Protein AF-A0A0G2AYW9-F1 (afdb_monomer)

Nearest PDB structures (foldseek):
  1ug9-assembly1_A  TM=3.123E-01  e=9.680E-01  Arthrobacter globiformis
  7uwv-assembly1_A  TM=3.797E-01  e=1.519E+00  Ruminococcus bromii L2-63
  3qkg-assembly1_A  TM=2.837E-01  e=2.523E+00  Homo sapiens
  7uww-assembly2_B  TM=3.744E-01  e=6.214E+00  Ruminococcus bromii L2-63
  7uww-assembly1_A  TM=3.647E-01  e=7.785E+00  Ruminococcus bromii L2-63

Radius of gyration: 16.64 Å; Cα contacts (8 Å, |Δi|>4): 302; chains: 1; bounding box: 40×38×46 Å

Secondary structure (DSSP, 8-state):
-EEEEETTTEEEEETTTTHHHHHHHHHHHHHHHTPPEEE----SS--GGGGGG-SS-----BTTTB--EE---SSSPPEEEEEE-SS-EEEEEE----S-EEEEEEEE-TTTPPTT--SSSSPPPTTEEEEEEEEE-TTS-EEEEEEEEE-S---HHHHHHTTT--

Solvent-accessible surface area (backbone atoms only — not comparable to full-atom values): 9914 Å² total; per-residue (Å²): 120,31,60,36,77,44,97,62,77,42,80,42,76,35,89,72,29,59,53,40,54,58,45,17,41,48,46,45,41,38,58,65,70,55,44,55,74,75,39,75,41,45,48,36,57,71,64,73,84,49,47,89,79,48,70,56,67,54,25,36,60,41,94,97,82,41,53,76,41,66,48,86,86,62,98,62,73,71,50,77,47,76,52,68,80,90,86,51,77,46,54,48,82,46,63,76,86,72,62,63,48,59,46,80,46,70,77,26,35,56,68,47,52,59,93,87,60,59,63,90,91,32,70,59,45,84,34,33,28,34,33,43,38,37,31,38,40,66,89,70,53,73,47,78,43,80,43,73,20,59,30,81,53,58,60,65,72,61,54,60,72,52,44,75,70,128

pLDDT: mean 92.16, std 8.18, range [41.94, 98.56]

Sequence (166 aa):
MAQVIFEGDQLKPAPGGGICQASTTVYRAIVNAGFPVVERRAHSLYVSYYKKYGVGIDATIFPGTQDLTFLNDTEQPLLIQAYDDGYEAVVNFYGTPDGRTVELQGPYFSTNAPEGMLINDRQVMKNEIVWIQRVNYADGSVKENLILSRYKELPAYVRNEYAYLE

Structure (mmCIF, N/CA/C/O backbone):
data_AF-A0A0G2AYW9-F1
#
_entry.id   AF-A0A0G2AYW9-F1
#
loop_
_atom_site.group_PDB
_atom_site.id
_atom_site.type_symbol
_atom_site.label_atom_id
_atom_site.label_alt_id
_atom_site.label_comp_id
_atom_site.label_asym_id
_atom_site.label_entity_id
_atom_site.label_seq_id
_atom_site.pdbx_PDB_ins_code
_atom_site.Cartn_x
_atom_site.Cartn_y
_atom_site.Cartn_z
_atom_site.occupancy
_atom_site.B_iso_or_equiv
_atom_site.auth_seq_id
_atom_site.auth_comp_id
_atom_site.auth_asym_id
_atom_site.auth_atom_id
_atom_site.pdbx_PDB_model_num
ATOM 1 N N . MET A 1 1 ? -0.481 -7.825 -26.364 1.00 60.97 1 MET A N 1
ATOM 2 C CA . MET A 1 1 ? 0.362 -8.380 -25.280 1.00 60.97 1 MET A CA 1
ATOM 3 C C . MET A 1 1 ? 1.005 -7.221 -24.550 1.00 60.97 1 MET A C 1
ATOM 5 O O . MET A 1 1 ? 1.382 -6.265 -25.214 1.00 60.97 1 MET A O 1
ATOM 9 N N . ALA A 1 2 ? 1.115 -7.294 -23.229 1.00 77.75 2 ALA A N 1
ATOM 10 C CA . ALA A 1 2 ? 1.776 -6.275 -22.416 1.00 77.75 2 ALA A CA 1
ATOM 11 C C . ALA A 1 2 ? 2.916 -6.912 -21.608 1.00 77.75 2 ALA A C 1
ATOM 13 O O . ALA A 1 2 ? 3.051 -8.138 -21.580 1.00 77.75 2 ALA A O 1
ATOM 14 N N . GLN A 1 3 ? 3.772 -6.079 -21.018 1.00 83.12 3 GLN A N 1
ATOM 15 C CA . GLN A 1 3 ? 4.952 -6.544 -20.292 1.00 83.12 3 GLN A CA 1
ATOM 16 C C . GLN A 1 3 ? 4.577 -7.164 -18.938 1.00 83.12 3 GLN A C 1
ATOM 18 O O . GLN A 1 3 ? 3.675 -6.694 -18.246 1.00 83.12 3 GLN A O 1
ATOM 23 N N . VAL A 1 4 ? 5.306 -8.216 -18.571 1.00 82.00 4 VAL A N 1
ATOM 24 C CA . VAL A 1 4 ? 5.279 -8.895 -17.270 1.00 82.00 4 VAL A CA 1
ATOM 25 C C . VAL A 1 4 ? 6.703 -8.942 -16.726 1.00 82.00 4 VAL A C 1
ATOM 27 O O . VAL A 1 4 ? 7.648 -9.090 -17.504 1.00 82.00 4 VAL A O 1
ATOM 30 N N . ILE A 1 5 ? 6.855 -8.842 -15.404 1.00 80.94 5 ILE A N 1
ATOM 31 C CA . ILE A 1 5 ? 8.133 -9.071 -14.725 1.00 80.94 5 ILE A CA 1
ATOM 32 C C . ILE A 1 5 ? 8.299 -10.579 -14.492 1.00 80.94 5 ILE A C 1
ATOM 34 O O . ILE A 1 5 ? 7.585 -11.172 -13.688 1.00 80.94 5 ILE A O 1
ATOM 38 N N . PHE A 1 6 ? 9.246 -11.193 -15.192 1.00 81.25 6 PHE A N 1
ATOM 39 C CA . PHE A 1 6 ? 9.696 -12.568 -14.995 1.00 81.25 6 PHE A CA 1
ATOM 40 C C . PHE A 1 6 ? 10.942 -12.599 -14.112 1.00 81.25 6 PHE A C 1
ATOM 42 O O . PHE A 1 6 ? 11.820 -11.749 -14.253 1.00 81.25 6 PHE A O 1
ATOM 49 N N . GLU A 1 7 ? 11.010 -13.585 -13.213 1.00 81.81 7 GLU A N 1
ATOM 50 C CA . GLU A 1 7 ? 12.181 -13.857 -12.354 1.00 81.81 7 GLU A CA 1
ATOM 51 C C . GLU A 1 7 ? 12.674 -12.636 -11.549 1.00 81.81 7 GLU A C 1
ATOM 53 O O . GLU A 1 7 ? 13.810 -12.578 -11.095 1.00 81.81 7 GLU A O 1
ATOM 58 N N . GLY A 1 8 ? 11.796 -11.652 -11.335 1.00 81.50 8 GLY A N 1
ATOM 59 C CA . GLY A 1 8 ? 12.072 -10.456 -10.546 1.00 81.50 8 GLY A CA 1
ATOM 60 C C . GLY A 1 8 ? 12.765 -9.311 -11.292 1.00 81.50 8 GLY A C 1
ATOM 61 O O . GLY A 1 8 ? 12.797 -8.204 -10.754 1.00 81.50 8 GLY A O 1
ATOM 62 N N . ASP A 1 9 ? 13.274 -9.501 -12.510 1.00 85.62 9 ASP A N 1
ATOM 63 C CA . ASP A 1 9 ? 13.990 -8.429 -13.217 1.00 85.62 9 ASP A CA 1
ATOM 64 C C . ASP A 1 9 ? 13.896 -8.426 -14.750 1.00 85.62 9 ASP A C 1
ATOM 66 O O . ASP A 1 9 ? 14.358 -7.471 -15.377 1.00 85.62 9 ASP A O 1
ATOM 70 N N . GLN A 1 10 ? 13.263 -9.425 -15.365 1.00 84.00 10 GLN A N 1
ATOM 71 C CA . GLN A 1 10 ? 13.141 -9.510 -16.819 1.00 84.00 10 GLN A CA 1
ATOM 72 C C . GLN A 1 10 ? 11.766 -9.038 -17.273 1.00 84.00 10 GLN A C 1
ATOM 74 O O . GLN A 1 10 ? 10.750 -9.579 -16.851 1.00 84.00 10 GLN A O 1
ATOM 79 N N . LEU A 1 11 ? 11.710 -8.085 -18.200 1.00 86.00 11 LEU A N 1
ATOM 80 C CA . LEU A 1 11 ? 10.452 -7.696 -18.834 1.00 86.00 11 LEU A CA 1
ATOM 81 C C . LEU A 1 11 ? 10.215 -8.548 -20.080 1.00 86.00 11 LEU A C 1
ATOM 83 O O . LEU A 1 11 ? 10.982 -8.480 -21.041 1.00 86.00 11 LEU A O 1
ATOM 87 N N . LYS A 1 12 ? 9.140 -9.342 -20.075 1.00 85.62 12 LYS A N 1
ATOM 88 C CA . LYS A 1 12 ? 8.735 -10.172 -21.220 1.00 85.62 12 LYS A CA 1
ATOM 89 C C . LYS A 1 12 ? 7.278 -9.895 -21.597 1.00 85.62 12 LYS A C 1
ATOM 91 O O . L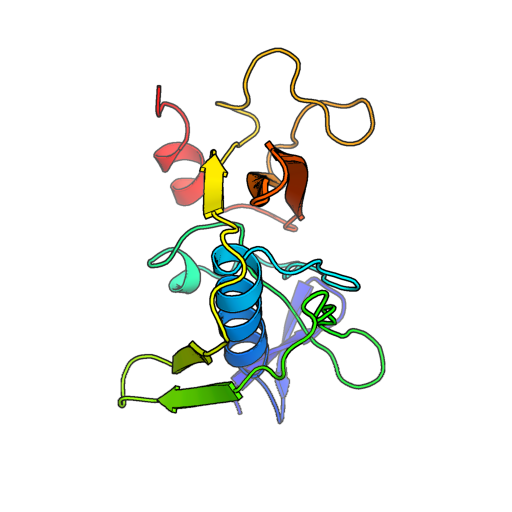YS A 1 12 ? 6.439 -9.795 -20.701 1.00 85.62 12 LYS A O 1
ATOM 96 N N . PRO A 1 13 ? 6.939 -9.769 -22.892 1.00 84.62 13 PRO A N 1
ATOM 97 C CA . PRO A 1 13 ? 5.547 -9.749 -23.324 1.00 84.62 13 PRO A CA 1
ATOM 98 C C . PRO A 1 13 ? 4.882 -11.094 -23.023 1.00 84.62 13 PRO A C 1
ATOM 100 O O . PRO A 1 13 ? 5.395 -12.135 -23.429 1.00 84.62 13 PRO A O 1
ATOM 103 N N . ALA A 1 14 ? 3.733 -11.076 -22.351 1.00 81.69 14 ALA A N 1
ATOM 104 C CA . ALA A 1 14 ? 2.951 -12.281 -22.090 1.00 81.69 14 ALA A CA 1
ATOM 105 C C . ALA A 1 14 ? 1.439 -11.983 -22.101 1.00 81.69 14 ALA A C 1
ATOM 107 O O . ALA A 1 14 ? 1.026 -10.835 -21.872 1.00 81.69 14 ALA A O 1
ATOM 108 N N . PRO A 1 15 ? 0.584 -12.988 -22.372 1.00 78.56 15 PRO A N 1
ATOM 109 C CA . PRO A 1 15 ? -0.839 -12.911 -22.049 1.00 78.56 15 PRO A CA 1
ATOM 110 C C . PRO A 1 15 ? -1.029 -12.587 -20.560 1.00 78.56 15 PRO A C 1
ATOM 112 O O . PRO A 1 15 ? -0.329 -13.139 -19.717 1.00 78.56 15 PRO A O 1
ATOM 115 N N . GLY A 1 16 ? -1.937 -11.663 -20.234 1.00 74.50 16 GLY A N 1
ATOM 116 C CA . GLY A 1 16 ? -2.127 -11.186 -18.855 1.00 74.50 16 GLY A CA 1
ATOM 117 C C . GLY A 1 16 ? -1.138 -10.106 -18.395 1.00 74.50 16 GLY A C 1
ATOM 118 O O . GLY A 1 16 ? -1.242 -9.630 -17.266 1.00 74.50 16 GLY A O 1
ATOM 119 N N . GLY A 1 17 ? -0.212 -9.657 -19.253 1.00 75.75 17 GLY A N 1
ATOM 120 C CA . GLY A 1 17 ? 0.566 -8.446 -18.982 1.00 75.75 17 GLY A CA 1
ATOM 121 C C . GLY A 1 17 ? -0.336 -7.252 -18.670 1.00 75.75 17 GLY A C 1
ATOM 122 O O . GLY A 1 17 ? -1.362 -7.063 -19.319 1.00 75.75 17 GLY A O 1
ATOM 123 N N . GLY A 1 18 ? 0.039 -6.465 -17.661 1.00 81.56 18 GLY A N 1
ATOM 124 C CA . GLY A 1 18 ? -0.765 -5.344 -17.163 1.00 81.56 18 GLY A CA 1
ATOM 125 C C . GLY A 1 18 ? -1.792 -5.697 -16.080 1.00 81.56 18 GLY A C 1
ATOM 126 O O . GLY A 1 18 ? -2.305 -4.783 -15.443 1.00 81.56 18 GLY A O 1
ATOM 127 N N . ILE A 1 19 ? -2.041 -6.981 -15.776 1.00 87.50 19 ILE A N 1
ATOM 128 C CA . ILE A 1 19 ? -3.006 -7.371 -14.727 1.00 87.50 19 ILE A CA 1
ATOM 129 C C . ILE A 1 19 ? -2.654 -6.794 -13.345 1.00 87.50 19 ILE A C 1
ATOM 131 O O . ILE A 1 19 ? -3.543 -6.489 -12.553 1.00 87.50 19 ILE A O 1
ATOM 135 N N . CYS A 1 20 ? -1.364 -6.555 -13.080 1.00 91.62 20 CYS A N 1
ATOM 136 C CA . CYS A 1 20 ? -0.913 -5.957 -11.826 1.00 91.62 20 CYS A CA 1
ATOM 137 C C . CYS A 1 20 ? -1.408 -4.513 -11.616 1.00 91.62 20 CYS A C 1
ATOM 139 O O . CYS A 1 20 ? -1.340 -3.999 -10.498 1.00 91.62 20 CYS A O 1
ATOM 141 N N . GLN A 1 21 ? -1.914 -3.849 -12.664 1.00 91.00 21 GLN A N 1
ATOM 142 C CA . GLN A 1 21 ? -2.626 -2.580 -12.526 1.00 91.00 21 GLN A CA 1
ATOM 143 C C . GLN A 1 21 ? -3.912 -2.770 -11.726 1.00 91.00 21 GLN A C 1
ATOM 145 O O . GLN A 1 21 ? -4.138 -2.026 -10.778 1.00 91.00 21 GLN A O 1
ATOM 150 N N . ALA A 1 22 ? -4.699 -3.804 -12.036 1.00 92.06 22 ALA A N 1
ATOM 151 C CA . ALA A 1 22 ? -5.924 -4.107 -11.307 1.00 92.06 22 ALA A CA 1
ATOM 152 C C . ALA A 1 22 ? -5.628 -4.442 -9.838 1.00 92.06 22 ALA A C 1
ATOM 154 O O . ALA A 1 22 ? -6.231 -3.844 -8.948 1.00 92.06 22 ALA A O 1
ATOM 155 N N . SER A 1 23 ? -4.648 -5.314 -9.562 1.00 95.19 23 SER A N 1
ATOM 156 C CA . SER A 1 23 ? -4.265 -5.631 -8.176 1.00 95.19 23 SER A CA 1
ATOM 157 C C . SER A 1 23 ? -3.730 -4.411 -7.429 1.00 95.19 23 SER A C 1
ATOM 159 O O . SER A 1 23 ? -4.037 -4.234 -6.257 1.00 95.19 23 SER A O 1
ATOM 161 N N . THR A 1 24 ? -2.979 -3.527 -8.090 1.00 96.88 24 THR A N 1
ATOM 162 C CA . THR A 1 24 ? -2.502 -2.280 -7.473 1.00 96.88 24 THR A CA 1
ATOM 163 C C . THR A 1 24 ? -3.650 -1.322 -7.152 1.00 96.88 24 THR A C 1
ATOM 165 O O . THR A 1 24 ? -3.670 -0.750 -6.062 1.00 96.88 24 THR A O 1
ATOM 168 N N . THR A 1 25 ? -4.629 -1.165 -8.046 1.00 96.12 25 THR A N 1
ATOM 169 C CA . THR A 1 25 ? -5.805 -0.321 -7.785 1.00 96.12 25 THR A CA 1
ATOM 170 C C . THR A 1 25 ? -6.652 -0.886 -6.642 1.00 96.12 25 THR A C 1
ATOM 172 O O . THR A 1 25 ? -7.013 -0.144 -5.730 1.00 96.12 25 THR A O 1
ATOM 175 N N . VAL A 1 26 ? -6.893 -2.203 -6.621 1.00 97.31 26 VAL A N 1
ATOM 176 C CA . VAL A 1 26 ? -7.589 -2.881 -5.511 1.00 97.31 26 VAL A CA 1
ATOM 177 C C . VAL A 1 26 ? -6.814 -2.729 -4.199 1.00 97.31 26 VAL A C 1
ATOM 179 O O . VAL A 1 26 ? -7.399 -2.372 -3.182 1.00 97.31 26 VAL A O 1
ATOM 182 N N . TYR A 1 27 ? -5.493 -2.928 -4.211 1.00 98.19 27 TYR A N 1
ATOM 183 C CA . TYR A 1 27 ? -4.648 -2.786 -3.023 1.00 98.19 27 TYR A CA 1
ATOM 184 C C . TYR A 1 27 ? -4.730 -1.389 -2.409 1.00 98.19 27 TYR A C 1
ATOM 186 O O . TYR A 1 27 ? -4.843 -1.248 -1.195 1.00 98.19 27 TYR A O 1
ATOM 194 N N . ARG A 1 28 ? -4.729 -0.347 -3.239 1.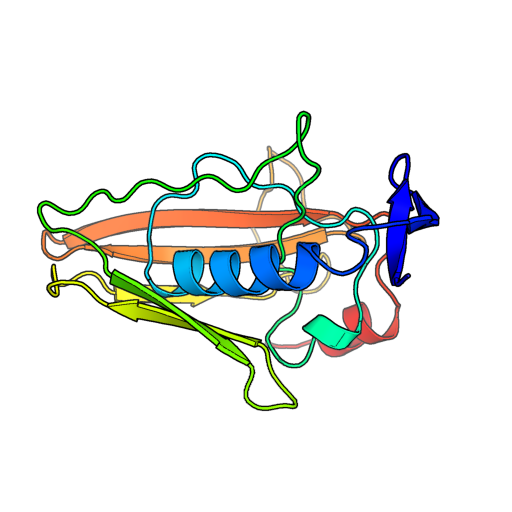00 97.62 28 ARG A N 1
ATOM 195 C CA . ARG A 1 28 ? -4.880 1.032 -2.762 1.00 97.62 28 ARG A CA 1
ATOM 196 C C . ARG A 1 28 ? -6.249 1.278 -2.139 1.00 97.62 28 ARG A C 1
ATOM 198 O O . ARG A 1 28 ? -6.314 1.946 -1.114 1.00 97.62 28 ARG A O 1
ATOM 205 N N . ALA A 1 29 ? -7.316 0.707 -2.699 1.00 97.62 29 ALA A N 1
ATOM 206 C CA . ALA A 1 29 ? -8.640 0.769 -2.083 1.00 97.62 29 ALA A CA 1
ATOM 207 C C . ALA A 1 29 ? -8.664 0.059 -0.714 1.00 97.62 29 ALA A C 1
ATOM 209 O O . ALA A 1 29 ? -9.164 0.630 0.250 1.00 97.62 29 ALA A O 1
ATOM 210 N N . ILE A 1 30 ? -8.040 -1.122 -0.600 1.00 98.19 30 ILE A N 1
ATOM 211 C CA . ILE A 1 30 ? -7.884 -1.867 0.667 1.00 98.19 30 ILE A CA 1
ATOM 212 C C . ILE A 1 30 ? -7.140 -1.022 1.711 1.00 98.19 30 ILE A C 1
ATOM 214 O O . ILE A 1 30 ? -7.592 -0.909 2.851 1.00 98.19 30 ILE A O 1
ATOM 218 N N . VAL A 1 31 ? -6.022 -0.400 1.319 1.00 98.00 31 VAL A N 1
ATOM 219 C CA . VAL A 1 31 ? -5.224 0.468 2.197 1.00 98.00 31 VAL A CA 1
ATOM 220 C C . VAL A 1 31 ? -6.029 1.694 2.632 1.00 98.00 31 VAL A C 1
ATOM 222 O O . VAL A 1 31 ? -6.095 1.991 3.821 1.00 98.00 31 VAL A O 1
ATOM 225 N N . ASN A 1 32 ? -6.692 2.384 1.707 1.00 97.12 32 ASN A N 1
ATOM 226 C CA . ASN A 1 32 ? -7.472 3.579 2.033 1.00 97.12 32 ASN A CA 1
ATOM 227 C C . ASN A 1 32 ? -8.698 3.269 2.903 1.00 97.12 32 ASN A C 1
ATOM 229 O O . ASN A 1 32 ? -9.102 4.105 3.703 1.00 97.12 32 ASN A O 1
ATOM 233 N N . ALA A 1 33 ? -9.272 2.073 2.768 1.00 97.31 33 ALA A N 1
ATOM 234 C CA . ALA A 1 33 ? -10.395 1.620 3.580 1.00 97.31 33 ALA A CA 1
ATOM 235 C C . ALA A 1 33 ? -9.972 1.013 4.931 1.00 97.31 33 ALA A C 1
ATOM 237 O O . ALA A 1 33 ? -10.825 0.748 5.771 1.00 97.31 33 ALA A O 1
ATOM 238 N N . GLY A 1 34 ? -8.674 0.794 5.167 1.00 97.69 34 GLY A N 1
ATOM 239 C CA . GLY A 1 34 ? -8.174 0.310 6.457 1.00 97.69 34 GLY A CA 1
ATOM 240 C C . GLY A 1 34 ? -8.454 -1.169 6.708 1.00 97.69 34 GLY A C 1
ATOM 241 O O . GLY A 1 34 ? -8.552 -1.581 7.863 1.00 97.69 34 GLY A O 1
ATOM 242 N N . PHE A 1 35 ? -8.605 -1.971 5.650 1.00 97.94 35 PHE A N 1
ATOM 243 C CA . PHE A 1 35 ? -8.794 -3.414 5.785 1.00 97.94 35 PHE A CA 1
ATOM 244 C C . PHE A 1 35 ? -7.460 -4.138 6.020 1.00 97.94 35 PHE A C 1
ATOM 246 O O . PHE A 1 35 ? -6.450 -3.786 5.396 1.00 97.94 35 PHE A O 1
ATOM 253 N N . PRO A 1 36 ? -7.425 -5.181 6.873 1.00 97.81 36 PRO A N 1
ATOM 254 C CA . PRO A 1 36 ? -6.226 -5.982 7.076 1.00 97.81 36 PRO A CA 1
ATOM 255 C C . PRO A 1 36 ? -5.773 -6.679 5.789 1.00 97.81 36 PRO A C 1
ATOM 257 O O . PRO A 1 36 ? -6.503 -7.471 5.192 1.00 97.81 36 PRO A O 1
ATOM 260 N N . VAL A 1 37 ? -4.528 -6.427 5.392 1.00 98.25 37 VAL A N 1
ATOM 261 C CA . VAL A 1 37 ? -3.873 -7.108 4.269 1.00 98.25 37 VAL A CA 1
ATOM 262 C C . VAL A 1 37 ? -3.261 -8.411 4.781 1.00 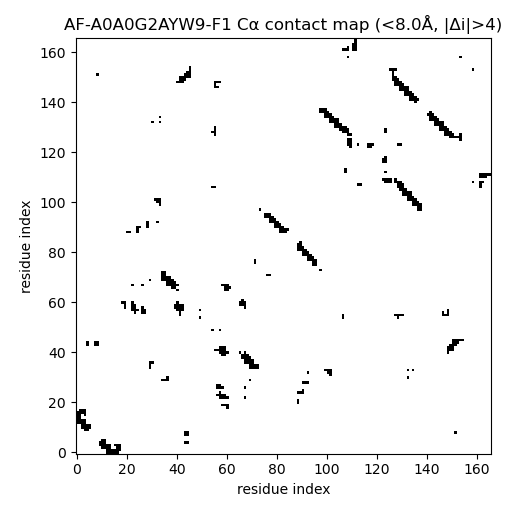98.25 37 VAL A C 1
ATOM 264 O O . VAL A 1 37 ? -2.457 -8.392 5.711 1.00 98.25 37 VAL A O 1
ATOM 267 N N . VAL A 1 38 ? -3.645 -9.537 4.181 1.00 97.75 38 VAL A N 1
ATOM 268 C CA . VAL A 1 38 ? -3.196 -10.887 4.563 1.00 97.75 38 VAL A CA 1
ATOM 269 C C . VAL A 1 38 ? -1.983 -11.307 3.740 1.00 97.75 38 VAL A C 1
ATOM 271 O O . VAL A 1 38 ? -0.990 -11.778 4.287 1.00 97.75 38 VAL A O 1
ATOM 274 N N . GLU A 1 39 ? -2.039 -11.098 2.426 1.00 97.44 39 GLU A N 1
ATOM 275 C CA . GLU A 1 39 ? -0.930 -11.363 1.513 1.00 97.44 39 GLU A CA 1
ATOM 276 C C . GLU A 1 39 ? -0.777 -10.189 0.559 1.00 97.44 39 GLU A C 1
ATOM 278 O O . GLU A 1 39 ? -1.745 -9.746 -0.058 1.00 97.44 39 GLU A O 1
ATOM 283 N N . ARG A 1 40 ? 0.452 -9.690 0.432 1.00 97.25 40 ARG A N 1
ATOM 284 C CA . ARG A 1 40 ? 0.821 -8.698 -0.572 1.00 97.25 40 ARG A CA 1
ATOM 285 C C . ARG A 1 40 ? 2.319 -8.761 -0.820 1.00 97.25 40 ARG A C 1
ATOM 287 O O . ARG A 1 40 ? 3.103 -8.845 0.126 1.00 97.25 40 ARG A O 1
ATOM 294 N N . ARG A 1 41 ? 2.739 -8.595 -2.076 1.00 96.69 41 ARG A N 1
ATOM 295 C CA . ARG A 1 41 ? 4.117 -8.185 -2.396 1.00 96.69 41 ARG A CA 1
ATOM 296 C C . ARG A 1 41 ? 4.119 -7.052 -3.416 1.00 96.69 41 ARG A C 1
ATOM 298 O O . ARG A 1 41 ? 3.235 -6.970 -4.266 1.00 96.69 41 ARG A O 1
ATOM 305 N N . ALA A 1 42 ? 5.104 -6.168 -3.286 1.00 96.75 42 ALA A N 1
ATOM 306 C CA . ALA A 1 42 ? 5.362 -5.090 -4.235 1.00 96.75 42 ALA A CA 1
ATOM 307 C C . ALA A 1 42 ? 5.879 -5.642 -5.569 1.00 96.75 42 ALA A C 1
ATOM 309 O O . ALA A 1 42 ? 6.405 -6.758 -5.625 1.00 96.75 42 ALA A O 1
ATOM 310 N N . HIS A 1 43 ? 5.837 -4.820 -6.617 1.00 95.75 43 HIS A N 1
ATOM 311 C CA . HIS A 1 43 ? 6.650 -5.075 -7.800 1.00 95.75 43 HIS A CA 1
ATOM 312 C C . HIS A 1 43 ? 8.132 -5.051 -7.417 1.00 95.75 43 HIS A C 1
ATOM 314 O O . HIS A 1 43 ? 8.584 -4.191 -6.665 1.00 95.75 43 HIS A O 1
ATOM 320 N N . SER A 1 44 ? 8.915 -5.967 -7.984 1.00 94.25 44 SER A N 1
ATOM 321 C CA . SER A 1 44 ? 10.372 -5.945 -7.836 1.00 94.25 44 SER A CA 1
ATOM 322 C C . SER A 1 44 ? 11.021 -4.828 -8.658 1.00 94.25 44 SER A C 1
ATOM 324 O O . SER A 1 44 ? 12.076 -4.328 -8.283 1.00 94.25 44 SER A O 1
ATOM 326 N N . LEU A 1 45 ? 10.401 -4.403 -9.762 1.00 93.50 45 LEU A N 1
ATOM 327 C CA . LEU A 1 45 ? 10.823 -3.247 -10.554 1.00 93.50 45 LEU A CA 1
ATOM 328 C C . LEU A 1 45 ? 9.882 -2.072 -10.298 1.00 93.50 45 LEU A C 1
ATOM 330 O O . LEU A 1 45 ? 8.667 -2.248 -10.244 1.00 93.50 45 LEU A O 1
ATOM 334 N N . TYR A 1 46 ? 10.439 -0.870 -10.159 1.00 94.12 46 TYR A N 1
ATOM 335 C CA . TYR A 1 46 ? 9.634 0.325 -9.936 1.00 94.12 46 TYR A CA 1
ATOM 336 C C . TYR A 1 46 ? 8.798 0.668 -11.176 1.00 94.12 46 TYR A C 1
ATOM 338 O O . TYR A 1 46 ? 9.325 0.795 -12.282 1.00 94.12 46 TYR A O 1
ATOM 346 N N . VAL A 1 47 ? 7.494 0.860 -10.979 1.00 92.12 47 VAL A N 1
ATOM 347 C CA . VAL A 1 47 ? 6.539 1.161 -12.049 1.00 92.12 47 VAL A CA 1
ATOM 348 C C . VAL A 1 47 ? 6.207 2.653 -12.035 1.00 92.12 47 VAL A C 1
ATOM 350 O O . VAL A 1 47 ? 5.456 3.140 -11.190 1.00 92.12 47 VAL A O 1
ATOM 353 N N . SER A 1 48 ? 6.779 3.399 -12.981 1.00 90.50 48 SER A N 1
ATOM 354 C CA . SER A 1 48 ? 6.780 4.868 -12.966 1.00 90.50 48 SER A CA 1
ATOM 355 C C . SER A 1 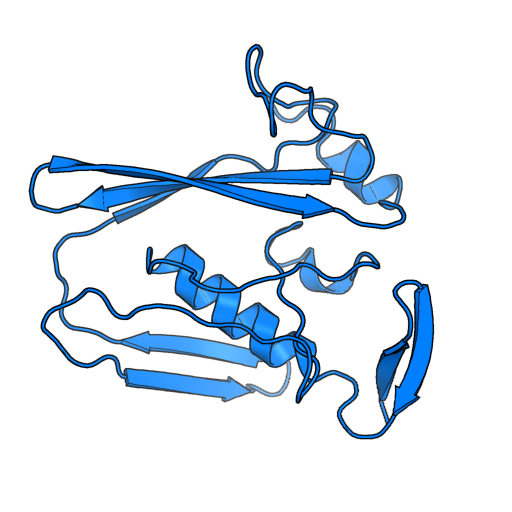48 ? 5.397 5.509 -13.071 1.00 90.50 48 SER A C 1
ATOM 357 O O . SER A 1 48 ? 5.148 6.523 -12.419 1.00 90.50 48 SER A O 1
ATOM 359 N N . TYR A 1 49 ? 4.477 4.923 -13.839 1.00 88.25 49 TYR A N 1
ATOM 360 C CA . TYR A 1 49 ? 3.151 5.508 -14.054 1.00 88.25 49 TYR A CA 1
ATOM 361 C C . TYR A 1 49 ? 2.242 5.440 -12.816 1.00 88.25 49 TYR A C 1
ATOM 363 O O . TYR A 1 49 ? 1.255 6.169 -12.753 1.00 88.25 49 TYR A O 1
ATOM 371 N N . TYR A 1 50 ? 2.573 4.638 -11.795 1.00 91.81 50 TYR A N 1
ATOM 372 C CA . TYR A 1 50 ? 1.838 4.640 -10.525 1.00 91.81 50 TYR A CA 1
ATOM 373 C C . TYR A 1 50 ? 2.108 5.871 -9.665 1.00 91.81 50 TYR A C 1
ATOM 375 O O . TYR A 1 50 ? 1.276 6.185 -8.811 1.00 91.81 50 TYR A O 1
ATOM 383 N N . LYS A 1 51 ? 3.220 6.581 -9.912 1.00 91.69 51 LYS A N 1
ATOM 384 C CA . LYS A 1 51 ? 3.653 7.753 -9.140 1.00 91.69 51 LYS A CA 1
ATOM 385 C C . LYS A 1 51 ? 2.565 8.817 -9.008 1.00 91.69 51 LYS A C 1
ATOM 387 O O . LYS A 1 51 ? 2.464 9.419 -7.945 1.00 91.69 51 LYS A O 1
ATOM 392 N N . LYS A 1 52 ? 1.730 9.010 -10.040 1.00 89.31 52 LYS A N 1
ATOM 393 C CA . LYS A 1 52 ? 0.641 10.006 -10.022 1.00 89.31 52 LYS A CA 1
ATOM 394 C C . LYS A 1 52 ? -0.385 9.793 -8.898 1.00 89.31 52 LYS A C 1
ATOM 396 O O . LYS A 1 52 ? -1.104 10.720 -8.564 1.00 89.31 52 LYS A O 1
ATOM 401 N N . TYR A 1 53 ? -0.415 8.604 -8.298 1.00 89.25 53 TYR A N 1
ATOM 402 C CA . TYR A 1 53 ? -1.336 8.225 -7.223 1.00 89.25 53 TYR A CA 1
ATOM 403 C C . TYR A 1 53 ? -0.618 7.809 -5.930 1.00 89.25 53 TYR A C 1
ATOM 405 O O . TYR A 1 53 ? -1.196 7.116 -5.096 1.00 89.25 53 TYR A O 1
ATOM 413 N N . GLY A 1 54 ? 0.666 8.137 -5.800 1.00 89.75 54 GLY A N 1
ATOM 414 C CA . GLY A 1 54 ? 1.493 7.715 -4.675 1.00 89.75 54 GLY A CA 1
ATOM 415 C C . GLY A 1 54 ? 2.479 6.605 -5.032 1.00 89.75 54 GLY A C 1
ATOM 416 O O . GLY A 1 54 ? 2.197 5.664 -5.779 1.00 89.75 54 GLY A O 1
ATOM 417 N N . VAL A 1 55 ? 3.680 6.738 -4.485 1.00 94.69 55 VAL A N 1
ATOM 418 C CA . VAL A 1 55 ? 4.803 5.817 -4.673 1.00 94.69 55 VAL A CA 1
ATOM 419 C C . VAL A 1 55 ? 4.782 4.731 -3.602 1.00 94.69 55 VAL A C 1
ATOM 421 O O . VAL A 1 55 ? 4.362 4.988 -2.483 1.00 94.69 55 VAL A O 1
ATOM 424 N N . GLY A 1 56 ? 5.238 3.514 -3.900 1.00 95.12 56 GLY A N 1
ATOM 425 C CA . GLY A 1 56 ? 5.397 2.488 -2.861 1.00 95.12 56 GLY A CA 1
ATOM 426 C C . GLY A 1 56 ? 4.111 1.813 -2.373 1.00 95.12 56 GLY A C 1
ATOM 427 O O . GLY A 1 56 ? 4.207 0.944 -1.514 1.00 95.12 56 GLY A O 1
ATOM 428 N N . ILE A 1 57 ? 2.933 2.168 -2.895 1.00 96.44 57 ILE A N 1
ATOM 429 C CA . ILE A 1 57 ? 1.654 1.512 -2.573 1.00 96.44 57 ILE A CA 1
ATOM 430 C C . ILE A 1 57 ? 1.170 0.761 -3.814 1.00 96.44 57 ILE A C 1
ATOM 432 O O . ILE A 1 57 ? 0.307 1.228 -4.559 1.00 96.44 57 ILE A O 1
ATOM 436 N N . ASP A 1 58 ? 1.798 -0.379 -4.077 1.00 96.88 58 ASP A N 1
ATOM 437 C CA . ASP A 1 58 ? 1.550 -1.230 -5.242 1.00 96.88 58 ASP A CA 1
ATOM 438 C C . ASP A 1 58 ? 1.431 -2.708 -4.852 1.00 96.88 58 ASP A C 1
ATOM 440 O O . ASP A 1 58 ? 1.881 -3.110 -3.783 1.00 96.88 58 ASP A O 1
ATOM 444 N N . ALA A 1 59 ? 0.828 -3.540 -5.692 1.00 96.81 59 ALA A N 1
ATOM 445 C CA . ALA A 1 59 ? 0.746 -4.975 -5.432 1.00 96.81 59 ALA A CA 1
ATOM 446 C C . ALA A 1 59 ? 0.869 -5.762 -6.732 1.00 96.81 59 ALA A C 1
ATOM 448 O O . ALA A 1 59 ? 0.196 -5.442 -7.715 1.00 96.81 59 ALA A O 1
ATOM 449 N N . THR A 1 60 ? 1.702 -6.802 -6.731 1.00 94.19 60 THR A N 1
ATOM 450 C CA . THR A 1 60 ? 1.767 -7.774 -7.824 1.00 94.19 60 THR A CA 1
ATOM 451 C C . THR A 1 60 ? 0.970 -9.020 -7.509 1.00 94.19 60 THR A C 1
ATOM 453 O O . THR A 1 60 ? 0.891 -9.459 -6.362 1.00 94.19 60 THR A O 1
ATOM 456 N N . ILE A 1 61 ? 0.446 -9.618 -8.573 1.00 92.56 61 ILE A N 1
ATOM 457 C CA . ILE A 1 61 ? -0.101 -10.967 -8.571 1.00 92.56 61 ILE A CA 1
ATOM 458 C C . ILE A 1 61 ? 0.582 -11.774 -9.670 1.00 92.56 61 ILE A C 1
ATOM 460 O O . ILE A 1 61 ? 0.963 -11.241 -10.715 1.00 92.56 61 ILE A O 1
ATOM 464 N N . PHE A 1 62 ? 0.734 -13.066 -9.429 1.00 88.94 62 PHE A N 1
ATOM 465 C CA . PHE A 1 62 ? 1.152 -14.034 -10.427 1.00 88.94 62 PHE A CA 1
ATOM 466 C C . PHE A 1 62 ? 0.342 -15.308 -10.177 1.00 88.94 62 PHE A C 1
ATOM 468 O O . PHE A 1 62 ? 0.608 -16.005 -9.193 1.00 88.94 62 PHE A O 1
ATOM 475 N N . PRO A 1 63 ? -0.672 -15.602 -11.013 1.00 84.44 63 PRO A N 1
ATOM 476 C CA . PRO A 1 63 ? -1.588 -16.708 -10.769 1.00 84.44 63 PRO A CA 1
ATOM 477 C C . PRO A 1 63 ? -0.859 -18.015 -10.434 1.00 84.44 63 PRO A C 1
ATOM 479 O O . PRO A 1 63 ? 0.020 -18.459 -11.172 1.00 84.44 63 PRO A O 1
ATOM 482 N N . GLY A 1 64 ? -1.222 -18.612 -9.297 1.00 86.44 64 GLY A N 1
ATOM 483 C CA . GLY A 1 64 ? -0.652 -19.864 -8.794 1.00 86.44 64 GLY A CA 1
ATOM 484 C C . GLY A 1 64 ? 0.587 -19.730 -7.900 1.00 86.44 64 GLY A C 1
ATOM 485 O O . GLY A 1 64 ? 0.957 -20.720 -7.275 1.00 86.44 64 GLY A O 1
ATOM 486 N N . THR A 1 65 ? 1.227 -18.557 -7.799 1.00 88.25 65 THR A N 1
ATOM 487 C CA . THR A 1 65 ? 2.439 -18.384 -6.963 1.00 88.25 65 THR A CA 1
ATOM 488 C C . THR A 1 65 ? 2.449 -17.136 -6.087 1.00 88.25 65 THR A C 1
ATOM 490 O O . THR A 1 65 ? 3.175 -17.102 -5.090 1.00 88.25 65 THR A O 1
ATOM 493 N N . GLN A 1 66 ? 1.687 -16.108 -6.451 1.00 91.56 66 GLN A N 1
ATOM 494 C CA . GLN A 1 66 ? 1.610 -14.869 -5.699 1.00 91.56 66 GLN A CA 1
ATOM 495 C C . GLN A 1 66 ? 0.221 -14.251 -5.816 1.00 91.56 66 GLN A C 1
ATOM 497 O O . GLN A 1 66 ? -0.268 -14.054 -6.932 1.00 91.56 66 GLN A O 1
ATOM 502 N N . ASP A 1 67 ? -0.350 -13.862 -4.679 1.00 94.31 67 ASP A N 1
ATOM 503 C CA . ASP A 1 67 ? -1.684 -13.276 -4.624 1.00 94.31 67 ASP A CA 1
ATOM 504 C C . ASP A 1 67 ? -1.729 -11.946 -3.850 1.00 94.31 67 ASP A C 1
ATOM 506 O O . ASP A 1 67 ? -0.765 -11.529 -3.197 1.00 94.31 67 ASP A O 1
ATOM 510 N N . LEU A 1 68 ? -2.870 -11.266 -3.952 1.00 97.25 68 LEU A N 1
ATOM 511 C CA . LEU A 1 68 ? -3.267 -10.154 -3.101 1.00 97.25 68 LEU A CA 1
ATOM 512 C C . LEU A 1 68 ? -4.503 -10.584 -2.310 1.00 97.25 68 LEU A C 1
ATOM 514 O O . LEU A 1 68 ? -5.606 -10.632 -2.850 1.00 97.25 68 LEU A O 1
ATOM 518 N N . THR A 1 69 ? -4.324 -10.827 -1.015 1.00 97.31 69 THR A N 1
ATOM 519 C CA . THR A 1 69 ? -5.407 -11.257 -0.123 1.00 97.31 69 THR A CA 1
ATOM 520 C C . THR A 1 69 ? -5.618 -10.227 0.977 1.00 97.31 69 THR A C 1
ATOM 522 O O . THR A 1 69 ? -4.657 -9.734 1.570 1.00 97.31 69 THR A O 1
ATOM 525 N N . PHE A 1 70 ? -6.874 -9.923 1.292 1.00 98.12 70 PHE A N 1
ATOM 526 C CA . PHE A 1 70 ? -7.258 -9.079 2.421 1.00 98.12 70 PHE A CA 1
ATOM 527 C C . PHE A 1 70 ? -8.436 -9.696 3.172 1.00 98.12 70 PHE A C 1
ATOM 529 O O . PHE A 1 70 ? -9.140 -10.558 2.644 1.00 98.12 70 PHE A O 1
ATOM 536 N N . LEU A 1 71 ? -8.635 -9.257 4.410 1.00 98.00 71 LEU A N 1
ATOM 537 C CA . LEU A 1 71 ? -9.733 -9.692 5.259 1.00 98.00 71 LEU A CA 1
ATOM 538 C C . LEU A 1 71 ? -10.795 -8.592 5.328 1.00 98.00 71 LEU A C 1
ATOM 540 O O . LEU A 1 71 ? -10.483 -7.457 5.678 1.00 98.00 71 LEU A O 1
ATOM 544 N N . ASN A 1 72 ? -12.050 -8.941 5.044 1.00 97.62 72 ASN A N 1
ATOM 545 C CA . ASN A 1 72 ? -13.175 -8.147 5.524 1.00 97.62 72 ASN A CA 1
ATOM 546 C C . ASN A 1 72 ? -13.398 -8.499 6.999 1.00 97.62 72 ASN A C 1
ATOM 548 O O . ASN A 1 72 ? -13.946 -9.556 7.302 1.00 97.62 72 ASN A O 1
ATOM 552 N N . ASP A 1 73 ? -12.924 -7.640 7.894 1.00 96.62 73 ASP A N 1
ATOM 553 C CA . ASP A 1 73 ? -13.055 -7.783 9.345 1.00 96.62 73 ASP A CA 1
ATOM 554 C C . ASP A 1 73 ? -14.278 -7.042 9.914 1.00 96.62 73 ASP A C 1
ATOM 556 O O . ASP A 1 73 ? -14.409 -6.910 11.127 1.00 96.62 73 ASP A O 1
ATOM 560 N N . THR A 1 74 ? -15.183 -6.569 9.051 1.00 95.75 74 THR A N 1
ATOM 561 C CA . THR A 1 74 ? -16.472 -5.997 9.465 1.00 95.75 74 THR A CA 1
ATOM 562 C C . THR A 1 74 ? -17.542 -7.080 9.590 1.00 95.75 74 THR A C 1
ATOM 564 O O . THR A 1 74 ? -17.449 -8.153 8.994 1.00 95.75 74 THR A O 1
ATOM 567 N N . GLU A 1 75 ? -18.618 -6.779 10.316 1.00 95.19 75 GLU A N 1
ATOM 568 C CA . GLU A 1 75 ? -19.784 -7.669 10.419 1.00 95.19 75 GLU A CA 1
ATOM 569 C C . GLU A 1 75 ? -20.671 -7.662 9.160 1.00 95.19 75 GLU A C 1
ATOM 571 O O . GLU A 1 75 ? -21.623 -8.436 9.063 1.00 95.19 75 GLU A O 1
ATOM 576 N N . GLN A 1 76 ? -20.400 -6.766 8.206 1.00 96.44 76 GLN A N 1
ATOM 577 C CA . GLN A 1 76 ? -21.268 -6.484 7.065 1.00 96.44 76 GLN A CA 1
ATOM 578 C C . GLN A 1 76 ? -20.579 -6.841 5.740 1.00 96.44 76 GLN A C 1
ATOM 580 O O . GLN A 1 76 ? -19.350 -6.839 5.638 1.00 96.44 76 GLN A O 1
ATOM 585 N N . PRO A 1 77 ? -21.346 -7.172 4.687 1.00 96.56 77 PRO A N 1
ATOM 586 C CA . PRO A 1 77 ? -20.762 -7.435 3.380 1.00 96.56 77 PRO A CA 1
ATOM 587 C C . PRO A 1 77 ? -20.146 -6.167 2.775 1.00 96.56 77 PRO A C 1
ATOM 589 O O . PRO A 1 77 ? -20.636 -5.055 2.978 1.00 96.56 77 PRO A O 1
ATOM 592 N N . LEU A 1 78 ? -19.108 -6.363 1.961 1.00 97.12 78 LEU A N 1
ATOM 593 C CA . LEU A 1 78 ? -18.531 -5.324 1.113 1.00 97.12 78 LEU A CA 1
ATOM 594 C C . LEU A 1 78 ? -19.014 -5.499 -0.322 1.00 97.12 78 LEU A C 1
ATOM 596 O O . LEU A 1 78 ? -18.985 -6.603 -0.869 1.00 97.12 78 LEU A O 1
ATOM 600 N N . LEU A 1 79 ? -19.395 -4.393 -0.951 1.00 97.50 79 LEU A N 1
ATOM 601 C CA . LEU A 1 79 ? -19.563 -4.314 -2.393 1.00 97.50 79 LEU A CA 1
ATOM 602 C C . LEU A 1 79 ? -18.307 -3.684 -2.991 1.00 97.50 79 LEU A C 1
ATOM 604 O O . LEU A 1 79 ? -17.977 -2.534 -2.705 1.00 97.50 79 LEU A O 1
ATOM 608 N N . ILE A 1 80 ? -17.636 -4.434 -3.859 1.00 97.44 80 ILE A N 1
ATOM 609 C CA . ILE A 1 80 ? -16.490 -3.949 -4.624 1.00 97.44 80 ILE A CA 1
ATOM 610 C C . ILE A 1 80 ? -16.956 -3.706 -6.051 1.00 97.44 80 ILE A C 1
ATOM 612 O O . ILE A 1 80 ? -17.431 -4.621 -6.724 1.00 97.44 80 ILE A O 1
ATOM 616 N N . GLN A 1 81 ? -16.811 -2.471 -6.514 1.00 97.19 81 GLN A N 1
ATOM 617 C CA . GLN A 1 81 ? -17.090 -2.094 -7.890 1.00 97.19 81 GLN A CA 1
ATOM 618 C C . GLN A 1 81 ? -15.782 -1.714 -8.569 1.00 97.19 81 GLN A C 1
ATOM 620 O O . GLN A 1 81 ? -15.051 -0.865 -8.070 1.00 97.19 81 GLN A O 1
ATOM 625 N N . ALA A 1 82 ? -15.512 -2.318 -9.720 1.00 95.19 82 ALA A N 1
ATOM 626 C CA . ALA A 1 82 ? -14.378 -1.969 -10.558 1.00 95.19 82 ALA A CA 1
ATOM 627 C C . ALA A 1 82 ? -14.872 -1.578 -11.951 1.00 95.19 82 ALA A C 1
ATOM 629 O O . ALA A 1 82 ? -15.743 -2.248 -12.510 1.00 95.19 82 ALA A O 1
ATOM 630 N N . TYR A 1 83 ? -14.322 -0.501 -12.498 1.00 94.50 83 TYR A N 1
ATOM 631 C CA . TYR A 1 83 ? -14.584 -0.056 -13.863 1.00 94.50 83 TYR A CA 1
ATOM 632 C C . TYR A 1 83 ? -13.378 0.710 -14.417 1.00 94.50 83 TYR A C 1
ATOM 634 O O . TYR A 1 83 ? -12.448 1.041 -13.686 1.00 94.50 83 TYR A O 1
ATOM 642 N N . ASP A 1 84 ? -13.391 0.960 -15.720 1.00 92.06 84 ASP A N 1
ATOM 643 C CA . ASP A 1 84 ? -12.438 1.813 -16.426 1.00 92.06 84 ASP A CA 1
ATOM 644 C C . ASP A 1 84 ? -13.227 2.942 -17.100 1.00 92.06 84 ASP A C 1
ATOM 646 O O . ASP A 1 84 ? -14.326 2.702 -17.611 1.00 92.06 84 ASP A O 1
ATOM 650 N N . ASP A 1 85 ? -12.709 4.169 -17.053 1.00 89.75 85 ASP A N 1
ATOM 651 C CA . ASP A 1 85 ? -13.336 5.347 -17.673 1.00 89.75 85 ASP A CA 1
ATOM 652 C C . ASP A 1 85 ? -12.730 5.719 -19.044 1.00 89.75 85 ASP A C 1
ATOM 654 O O . ASP A 1 85 ? -13.017 6.784 -19.596 1.00 89.75 85 ASP A O 1
ATOM 658 N N . GLY A 1 86 ? -11.899 4.838 -19.607 1.00 88.81 86 GLY A N 1
ATOM 659 C CA . GLY A 1 86 ? -11.107 5.040 -20.818 1.00 88.81 86 GLY A CA 1
ATOM 660 C C . GLY A 1 86 ? -9.684 5.542 -20.559 1.00 88.81 86 GLY A C 1
ATOM 661 O O . GLY A 1 86 ? -8.844 5.466 -21.461 1.00 88.81 86 GLY A O 1
ATOM 662 N N . TYR A 1 87 ? -9.391 6.032 -19.352 1.00 86.81 87 TYR A N 1
ATOM 663 C CA . TYR A 1 87 ? -8.084 6.576 -18.976 1.00 86.81 87 TYR A CA 1
ATOM 664 C C . TYR A 1 87 ? -7.542 5.968 -17.684 1.00 86.81 87 TYR A C 1
ATOM 666 O O . TYR A 1 87 ? -6.327 5.775 -17.546 1.00 86.81 87 TYR A O 1
ATOM 674 N N . GLU A 1 88 ? -8.424 5.698 -16.726 1.00 89.19 88 GLU A N 1
ATOM 675 C CA . GLU A 1 88 ? -8.087 5.243 -15.390 1.00 89.19 88 GLU A CA 1
ATOM 676 C C . GLU A 1 88 ? -8.933 4.034 -14.981 1.00 89.19 88 GLU A C 1
ATOM 678 O O . GLU A 1 88 ? -10.154 4.003 -15.130 1.00 89.19 88 GLU A O 1
ATOM 683 N N . ALA A 1 89 ? -8.264 3.043 -14.391 1.00 91.44 89 ALA A N 1
ATOM 684 C CA . ALA A 1 89 ? -8.935 1.959 -13.692 1.00 91.44 89 ALA A CA 1
ATOM 685 C C . ALA A 1 89 ? -9.341 2.442 -12.295 1.00 91.44 89 ALA A C 1
ATOM 687 O O . ALA A 1 89 ? -8.483 2.843 -11.503 1.00 91.44 89 ALA A O 1
ATOM 688 N N . VAL A 1 90 ? -10.629 2.342 -11.982 1.00 94.19 90 VAL A N 1
ATOM 689 C CA . VAL A 1 90 ? -11.230 2.778 -10.720 1.00 94.19 90 VAL A CA 1
ATOM 690 C C . VAL A 1 90 ? -11.748 1.569 -9.952 1.00 94.19 90 VAL A C 1
ATOM 692 O O . VAL A 1 90 ? -12.387 0.681 -10.515 1.00 94.19 90 VAL A O 1
ATOM 695 N N . VAL A 1 91 ? -11.483 1.544 -8.645 1.00 96.75 91 VAL A N 1
ATOM 696 C CA . VAL A 1 91 ? -12.030 0.548 -7.719 1.00 96.75 91 VAL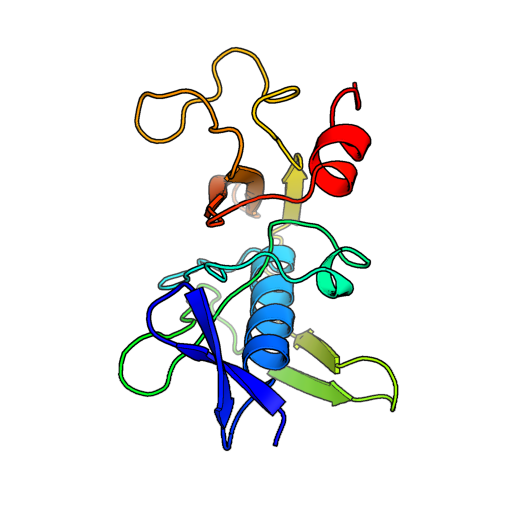 A CA 1
ATOM 697 C C . VAL A 1 91 ? -12.648 1.269 -6.530 1.00 96.75 91 VAL A C 1
ATOM 699 O O . VAL A 1 91 ? -11.955 1.975 -5.801 1.00 96.75 91 VAL A O 1
ATOM 702 N N . ASN A 1 92 ? -13.942 1.047 -6.324 1.00 96.75 92 ASN A N 1
ATOM 703 C CA . ASN A 1 92 ? -14.707 1.574 -5.205 1.00 96.75 92 ASN A CA 1
ATOM 704 C C . ASN A 1 92 ? -15.057 0.448 -4.237 1.00 96.75 92 ASN A C 1
ATOM 706 O O . ASN A 1 92 ? -15.525 -0.617 -4.649 1.00 96.75 92 ASN A O 1
ATOM 710 N N . PHE A 1 93 ? -14.854 0.705 -2.949 1.00 97.00 93 PHE A N 1
ATOM 711 C CA . PHE A 1 93 ? -15.297 -0.163 -1.865 1.00 97.00 93 PHE A CA 1
ATOM 712 C C . PHE A 1 93 ? -16.483 0.515 -1.184 1.00 97.00 93 PHE A C 1
ATOM 714 O O . PHE A 1 93 ? -16.366 1.640 -0.702 1.00 97.00 93 PHE A O 1
ATOM 721 N N . TYR A 1 94 ? -17.618 -0.175 -1.148 1.00 97.12 94 TYR A N 1
ATOM 722 C CA . TYR A 1 94 ? -18.809 0.251 -0.427 1.00 97.12 94 TYR A CA 1
ATOM 723 C C . TYR A 1 94 ? -19.080 -0.733 0.706 1.00 97.12 94 TYR A C 1
ATOM 725 O O . TYR A 1 94 ? -19.056 -1.948 0.508 1.00 97.12 94 TYR A O 1
ATOM 733 N N . GLY A 1 95 ? -19.367 -0.202 1.887 1.00 95.31 95 GLY A N 1
ATOM 734 C CA . GLY A 1 95 ? -19.705 -0.980 3.069 1.00 95.31 95 GLY A CA 1
ATOM 735 C C . GLY A 1 95 ? -20.499 -0.136 4.054 1.00 95.31 95 GLY A C 1
ATOM 736 O O . GLY A 1 95 ? -20.621 1.082 3.896 1.00 95.31 95 GLY A O 1
ATOM 737 N N . THR A 1 96 ? -21.045 -0.790 5.070 1.00 96.81 96 THR A N 1
ATOM 738 C CA . THR A 1 96 ? -21.663 -0.094 6.200 1.00 96.81 96 THR A CA 1
ATOM 739 C C . THR A 1 96 ? -20.561 0.572 7.026 1.00 96.81 96 THR A C 1
ATOM 741 O O . THR A 1 96 ? -19.621 -0.125 7.410 1.00 96.81 96 THR A O 1
ATOM 744 N N . PRO A 1 97 ? -20.643 1.885 7.316 1.00 94.75 97 PRO A N 1
ATOM 745 C CA . PRO A 1 97 ? -19.655 2.548 8.159 1.00 94.75 97 PRO A CA 1
ATOM 746 C C . PRO A 1 97 ? -19.577 1.885 9.537 1.00 94.75 97 PRO A C 1
ATOM 748 O O . PRO A 1 97 ? -20.580 1.809 10.244 1.00 94.75 97 PRO A O 1
ATOM 751 N N . ASP A 1 98 ? -18.386 1.442 9.927 1.00 95.19 98 ASP A N 1
ATOM 752 C CA . ASP A 1 98 ? -18.090 0.887 11.255 1.00 95.19 98 ASP A CA 1
ATOM 753 C C . ASP A 1 98 ? -17.349 1.891 12.158 1.00 95.19 98 ASP A C 1
ATOM 755 O O . ASP A 1 98 ? -16.915 1.562 13.258 1.00 95.19 98 ASP A O 1
ATOM 759 N N . GLY A 1 99 ? -17.207 3.132 11.680 1.00 96.31 99 GLY A N 1
ATOM 760 C CA . GLY A 1 99 ? -16.565 4.238 12.381 1.00 96.31 99 GLY A CA 1
ATOM 761 C C . GLY A 1 99 ? -15.039 4.264 12.287 1.00 96.31 99 GLY A C 1
ATOM 762 O O . GLY A 1 99 ? -14.442 5.158 12.888 1.00 96.31 99 GLY A O 1
ATOM 763 N N . ARG A 1 100 ? -14.395 3.350 11.540 1.00 96.94 100 ARG A N 1
ATOM 764 C CA . ARG A 1 100 ? -12.939 3.403 11.359 1.00 96.94 100 ARG A CA 1
ATOM 765 C C . ARG A 1 100 ? -12.503 4.587 10.491 1.00 96.94 100 ARG A C 1
ATOM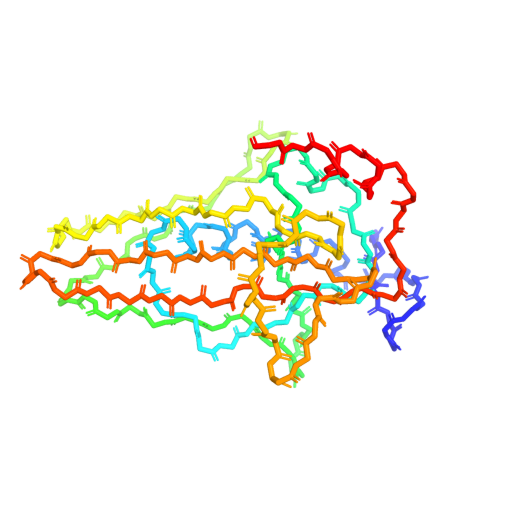 767 O O . ARG A 1 100 ? -13.196 4.979 9.551 1.00 96.94 100 ARG A O 1
ATOM 774 N N . THR A 1 101 ? -11.316 5.117 10.761 1.00 98.12 101 THR A N 1
ATOM 775 C CA . THR A 1 101 ? -10.643 6.118 9.920 1.00 98.12 101 THR A CA 1
ATOM 776 C C . THR A 1 101 ? -9.213 5.691 9.618 1.00 98.12 101 THR A C 1
ATOM 778 O O . THR A 1 101 ? -8.610 4.924 10.370 1.00 98.12 101 THR A O 1
ATOM 781 N N . VAL A 1 102 ? -8.669 6.175 8.499 1.00 98.12 102 VAL A N 1
ATOM 782 C CA . VAL A 1 102 ? -7.313 5.845 8.050 1.00 98.12 102 VAL A CA 1
ATOM 783 C C . VAL A 1 102 ? -6.501 7.113 7.858 1.00 98.12 102 VAL A C 1
ATOM 785 O O . VAL A 1 102 ? -6.934 8.043 7.181 1.00 98.12 102 VAL A O 1
ATOM 788 N N . GLU A 1 103 ? -5.289 7.103 8.399 1.00 98.19 103 GLU A N 1
ATOM 789 C CA . GLU A 1 103 ? -4.251 8.091 8.134 1.00 98.19 103 GLU A CA 1
ATOM 790 C C . GLU A 1 103 ? -3.046 7.395 7.498 1.00 98.19 103 GLU A C 1
ATOM 792 O O . GLU A 1 103 ? -2.586 6.353 7.973 1.00 98.19 103 GLU A O 1
ATOM 797 N N . LEU A 1 104 ? -2.525 7.975 6.417 1.00 97.25 104 LEU A N 1
ATOM 798 C CA . LEU A 1 104 ? -1.287 7.535 5.781 1.00 97.25 104 LEU A CA 1
ATOM 799 C C . LEU A 1 104 ? -0.195 8.567 6.036 1.00 97.25 104 LEU A C 1
ATOM 801 O O . LEU A 1 104 ? -0.361 9.741 5.712 1.00 97.25 104 LEU A O 1
ATOM 805 N N . GLN A 1 105 ? 0.927 8.114 6.587 1.00 95.81 105 GLN A N 1
ATOM 806 C CA . GLN A 1 105 ? 2.107 8.936 6.840 1.00 95.81 105 GLN A CA 1
ATOM 807 C C . GLN A 1 105 ? 3.275 8.457 5.977 1.00 95.81 105 GLN A C 1
ATOM 809 O O . GLN A 1 105 ? 3.507 7.250 5.837 1.00 95.81 105 GLN A O 1
ATOM 814 N N . GLY A 1 106 ? 4.001 9.411 5.397 1.00 93.31 106 GLY A N 1
ATOM 815 C CA . GLY A 1 106 ? 5.056 9.175 4.416 1.00 93.31 106 GLY A CA 1
ATOM 816 C C . GLY A 1 106 ? 4.761 9.859 3.070 1.00 93.31 106 GLY A C 1
ATOM 817 O O . GLY A 1 106 ? 3.973 10.805 3.025 1.00 93.31 106 GLY A O 1
ATOM 818 N N . PRO A 1 107 ? 5.390 9.410 1.967 1.00 95.19 107 PRO A N 1
ATOM 819 C CA . PRO A 1 107 ? 6.301 8.269 1.887 1.00 95.19 107 PRO A CA 1
ATOM 820 C C . PRO A 1 107 ? 7.650 8.554 2.562 1.00 95.19 107 PRO A C 1
ATOM 822 O O . PRO A 1 107 ? 8.246 9.616 2.380 1.00 95.19 107 PRO A O 1
ATOM 825 N N . TYR A 1 108 ? 8.163 7.562 3.282 1.00 96.06 108 TYR A N 1
ATOM 826 C CA . TYR A 1 108 ? 9.493 7.582 3.875 1.00 96.06 108 TYR A CA 1
ATOM 827 C C . TYR A 1 108 ? 10.489 6.805 3.015 1.00 96.06 108 TYR A C 1
ATOM 829 O O . TYR A 1 108 ? 10.266 5.661 2.613 1.00 96.06 108 TYR A O 1
ATOM 837 N N . PHE A 1 109 ? 11.615 7.450 2.763 1.00 95.69 109 PHE A N 1
ATOM 838 C CA . PHE A 1 109 ? 12.799 6.964 2.079 1.00 95.69 109 PHE A CA 1
ATOM 839 C C . PHE A 1 109 ? 13.965 6.962 3.067 1.00 95.69 109 PHE A C 1
ATOM 841 O O . PHE A 1 10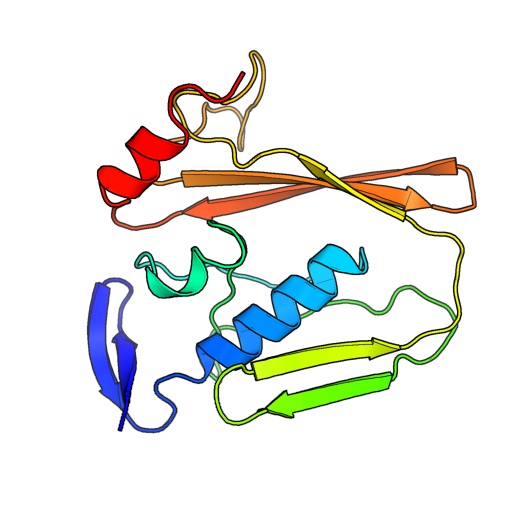9 ? 13.903 7.568 4.134 1.00 95.69 109 PHE A O 1
ATOM 848 N N . SER A 1 110 ? 15.094 6.371 2.678 1.00 93.75 110 SER A N 1
ATOM 849 C CA . SER A 1 110 ? 16.317 6.396 3.494 1.00 93.75 110 SER A CA 1
ATOM 850 C C . SER A 1 110 ? 16.821 7.804 3.860 1.00 93.75 110 SER A C 1
ATOM 852 O O . SER A 1 110 ? 17.723 7.923 4.678 1.00 93.75 110 SER A O 1
ATOM 854 N N . THR A 1 111 ? 16.329 8.855 3.198 1.00 92.62 111 THR A N 1
ATOM 855 C CA . THR A 1 111 ? 16.760 10.252 3.374 1.00 92.62 111 THR A CA 1
ATOM 856 C C . THR A 1 111 ? 15.846 11.087 4.267 1.00 92.62 111 THR A C 1
ATOM 858 O O . THR A 1 111 ? 16.321 12.076 4.808 1.00 92.62 111 THR A O 1
ATOM 861 N N . ASN A 1 112 ? 14.570 10.718 4.411 1.00 93.56 112 ASN A N 1
ATOM 862 C CA . ASN A 1 112 ? 13.577 11.470 5.193 1.00 93.56 112 ASN A CA 1
ATOM 863 C C . ASN A 1 112 ? 12.828 10.597 6.219 1.00 93.56 112 ASN A C 1
ATOM 865 O O . ASN A 1 112 ? 11.867 11.058 6.827 1.00 93.56 112 ASN A O 1
ATOM 869 N N . ALA A 1 113 ? 13.217 9.328 6.393 1.00 93.88 113 ALA A N 1
ATOM 870 C CA . ALA A 1 113 ? 12.652 8.487 7.441 1.00 93.88 113 ALA A CA 1
ATOM 871 C C . ALA A 1 113 ? 12.921 9.116 8.823 1.00 93.88 113 ALA A C 1
ATOM 873 O O . ALA A 1 113 ? 14.055 9.536 9.080 1.00 93.88 113 ALA A O 1
ATOM 874 N N . PRO A 1 114 ? 11.911 9.189 9.709 1.00 92.94 114 PRO A N 1
ATOM 875 C CA . PRO A 1 114 ? 12.064 9.813 11.014 1.00 92.94 114 PRO A CA 1
ATOM 876 C C . PRO A 1 114 ? 13.060 9.039 11.878 1.00 92.94 114 PRO A C 1
ATOM 878 O O . PRO A 1 114 ? 13.215 7.819 11.752 1.00 92.94 114 PRO A O 1
ATOM 881 N N . GLU A 1 115 ? 13.720 9.758 12.786 1.00 87.94 115 GLU A N 1
ATOM 882 C CA . GLU A 1 115 ? 14.657 9.160 13.730 1.00 87.94 115 GLU A CA 1
ATOM 883 C C . GLU A 1 115 ? 13.953 8.066 14.552 1.00 87.94 115 GLU A C 1
ATOM 885 O O . GLU A 1 115 ? 12.879 8.274 15.113 1.00 87.94 115 GLU A O 1
ATOM 890 N N . GLY A 1 116 ? 14.539 6.868 14.573 1.00 89.75 116 GLY A N 1
ATOM 891 C CA . GLY A 1 116 ? 13.967 5.700 15.247 1.00 89.75 116 GLY A CA 1
ATOM 892 C C . GLY A 1 116 ? 13.065 4.806 14.386 1.00 89.75 116 GLY A C 1
ATOM 893 O O . GLY A 1 116 ? 12.711 3.721 14.844 1.00 89.75 116 GLY A O 1
ATOM 894 N N . MET A 1 117 ? 12.741 5.170 13.136 1.00 93.81 117 MET A N 1
ATOM 895 C CA . MET A 1 117 ? 12.058 4.242 12.225 1.00 93.81 117 MET A CA 1
ATOM 896 C C . MET A 1 117 ? 12.975 3.065 11.863 1.00 93.81 117 MET A C 1
ATOM 898 O O . MET A 1 117 ? 13.990 3.233 11.185 1.00 93.81 117 MET A O 1
ATOM 902 N N . LEU A 1 118 ? 12.581 1.855 12.269 1.00 94.06 118 LEU A N 1
ATOM 903 C CA . LEU A 1 118 ? 13.287 0.614 11.956 1.00 94.06 118 LEU A CA 1
ATOM 904 C C . LEU A 1 118 ? 12.376 -0.376 11.223 1.00 94.06 118 LEU A C 1
ATOM 906 O O . LEU A 1 118 ? 11.222 -0.584 11.587 1.00 94.06 118 LEU A O 1
ATOM 910 N N . ILE A 1 119 ? 12.929 -1.024 10.201 1.00 94.38 119 ILE A N 1
ATOM 911 C CA . ILE A 1 119 ? 12.301 -2.079 9.406 1.00 94.38 119 ILE A CA 1
ATOM 912 C C . ILE A 1 119 ? 13.021 -3.390 9.711 1.00 94.38 119 ILE A C 1
ATOM 914 O O . ILE A 1 119 ? 14.056 -3.664 9.109 1.00 94.38 119 ILE A O 1
ATOM 918 N N . ASN A 1 120 ? 12.487 -4.213 10.617 1.00 92.00 120 ASN A N 1
ATOM 919 C CA . ASN A 1 120 ? 13.167 -5.420 11.118 1.00 92.00 120 ASN A CA 1
ATOM 920 C C . ASN A 1 120 ? 14.575 -5.088 11.662 1.00 92.00 120 ASN A C 1
ATOM 922 O O . ASN A 1 120 ? 15.578 -5.568 11.135 1.00 92.00 120 ASN A O 1
ATOM 926 N N . ASP A 1 121 ? 14.638 -4.200 12.659 1.00 93.81 121 ASP A N 1
ATOM 927 C CA . ASP A 1 121 ? 15.862 -3.785 13.372 1.00 93.81 121 ASP A CA 1
ATOM 928 C C . ASP A 1 121 ? 16.939 -3.080 12.528 1.00 93.81 121 ASP A C 1
ATOM 930 O O . ASP A 1 121 ? 18.099 -2.971 12.926 1.00 93.81 121 ASP A O 1
ATOM 934 N N . ARG A 1 122 ? 16.571 -2.549 11.358 1.00 95.94 122 ARG A N 1
ATOM 935 C CA . ARG A 1 122 ? 17.478 -1.771 10.499 1.00 95.94 122 ARG A CA 1
ATOM 936 C C . ARG A 1 122 ? 16.825 -0.517 9.933 1.00 95.94 122 ARG A C 1
ATOM 938 O O . ARG A 1 122 ? 15.610 -0.434 9.800 1.00 95.94 122 ARG A O 1
ATOM 945 N N . GLN A 1 123 ? 17.661 0.420 9.507 1.00 96.50 123 GLN A N 1
ATOM 946 C CA . GLN A 1 123 ? 17.238 1.619 8.787 1.00 96.50 123 GLN A CA 1
ATOM 947 C C . GLN A 1 123 ? 16.634 1.288 7.409 1.00 96.50 123 GLN A C 1
ATOM 949 O O . GLN A 1 123 ? 16.926 0.240 6.812 1.00 96.50 123 GLN A O 1
ATOM 954 N N . VAL A 1 124 ? 15.812 2.207 6.893 1.00 96.12 124 VAL A N 1
ATOM 955 C CA . VAL A 1 124 ? 15.222 2.140 5.545 1.00 96.12 124 VAL A CA 1
ATOM 956 C C . VAL A 1 124 ? 16.333 2.153 4.486 1.00 96.12 124 VAL A C 1
ATOM 958 O O . VAL A 1 124 ? 17.240 2.986 4.527 1.00 96.12 124 VAL A O 1
ATOM 961 N N . MET A 1 125 ? 16.292 1.223 3.527 1.00 95.56 125 MET A N 1
ATOM 962 C CA . MET A 1 125 ? 17.302 1.128 2.465 1.00 95.56 125 MET A CA 1
ATOM 963 C C . MET A 1 125 ? 17.005 2.075 1.294 1.00 95.56 125 MET A C 1
ATOM 965 O O . MET A 1 125 ? 15.873 2.485 1.057 1.00 95.56 125 MET A O 1
ATOM 969 N N . LYS A 1 126 ? 18.034 2.384 0.492 1.00 94.12 126 LYS A N 1
ATOM 970 C CA . LYS A 1 126 ? 17.937 3.311 -0.657 1.00 94.12 126 LYS A CA 1
ATOM 971 C C . LYS A 1 126 ? 16.948 2.881 -1.746 1.00 94.12 126 LYS A C 1
ATOM 973 O O . LYS A 1 126 ? 16.579 3.703 -2.577 1.00 94.12 126 LYS A O 1
ATOM 978 N N . ASN A 1 127 ? 16.591 1.604 -1.793 1.00 95.44 127 ASN A N 1
ATOM 979 C CA . ASN A 1 127 ? 15.664 1.003 -2.750 1.00 95.44 127 ASN A CA 1
ATOM 980 C C . ASN A 1 127 ? 14.309 0.650 -2.112 1.00 95.44 127 ASN A C 1
ATOM 982 O O . ASN A 1 127 ? 13.550 -0.142 -2.675 1.00 95.44 127 ASN A O 1
ATOM 986 N N . GLU A 1 128 ? 14.024 1.209 -0.937 1.00 96.94 128 GLU A N 1
ATOM 987 C CA . GLU A 1 128 ? 12.789 0.995 -0.197 1.00 96.94 128 GLU A CA 1
ATOM 988 C C . GLU A 1 128 ? 11.968 2.276 -0.093 1.00 96.94 128 GLU A C 1
ATOM 990 O O . GLU A 1 128 ? 12.508 3.379 -0.014 1.00 96.94 128 GLU A O 1
ATOM 995 N N . ILE A 1 129 ? 10.652 2.095 -0.089 1.00 97.31 129 ILE A N 1
ATOM 996 C CA . ILE A 1 129 ? 9.660 3.125 0.205 1.00 97.31 129 ILE A CA 1
ATOM 997 C C . ILE A 1 129 ? 8.769 2.575 1.311 1.00 97.31 129 ILE A C 1
ATOM 999 O O . ILE A 1 129 ? 8.295 1.440 1.206 1.00 97.31 129 ILE A O 1
ATOM 1003 N N . VAL A 1 130 ? 8.552 3.368 2.355 1.00 97.56 130 VAL A N 1
ATOM 1004 C CA . VAL A 1 130 ? 7.756 2.982 3.520 1.00 97.56 130 VAL A CA 1
ATOM 1005 C C . VAL A 1 130 ? 6.605 3.957 3.713 1.00 97.56 130 VAL A C 1
ATOM 1007 O O . VAL A 1 130 ? 6.791 5.167 3.627 1.00 97.56 130 VAL A O 1
ATOM 1010 N N . TRP A 1 131 ? 5.426 3.430 4.019 1.00 97.50 131 TRP A N 1
ATOM 1011 C CA . TRP A 1 131 ? 4.3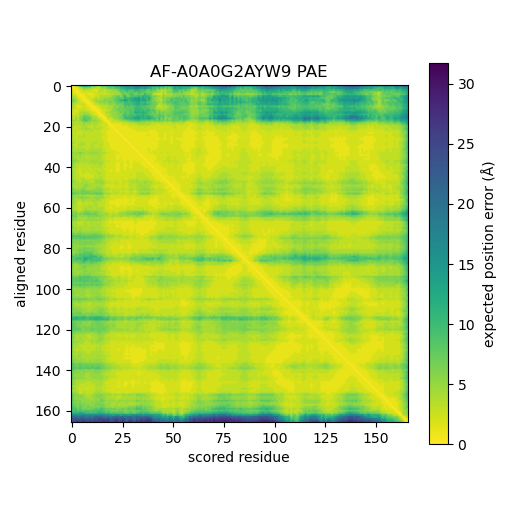22 4.202 4.585 1.00 97.50 131 TRP A CA 1
ATOM 1012 C C . TRP A 1 131 ? 3.931 3.626 5.937 1.00 97.50 131 TRP A C 1
ATOM 1014 O O . TRP A 1 131 ? 3.989 2.410 6.132 1.00 97.50 131 TRP A O 1
ATOM 1024 N N . ILE A 1 132 ? 3.490 4.491 6.845 1.00 97.50 132 ILE A N 1
ATOM 1025 C CA . ILE A 1 132 ? 2.760 4.071 8.039 1.00 97.50 132 ILE A CA 1
ATOM 1026 C C . ILE A 1 132 ? 1.279 4.264 7.740 1.00 97.50 132 ILE A C 1
ATOM 1028 O O . ILE A 1 132 ? 0.843 5.372 7.436 1.00 97.50 132 ILE A O 1
ATOM 1032 N N . GLN A 1 133 ? 0.510 3.185 7.816 1.00 98.12 133 GLN A N 1
ATOM 1033 C CA . GLN A 1 133 ? -0.944 3.237 7.807 1.00 98.12 133 GLN A CA 1
ATOM 1034 C C . GLN A 1 133 ? -1.434 3.124 9.242 1.00 98.12 133 GLN A C 1
ATOM 1036 O O . GLN A 1 133 ? -1.279 2.073 9.863 1.00 98.12 133 GLN A O 1
ATOM 1041 N N . ARG A 1 134 ? -2.048 4.187 9.751 1.00 98.50 134 ARG A N 1
ATOM 1042 C CA . ARG A 1 134 ? -2.731 4.188 11.039 1.00 98.50 134 ARG A CA 1
ATOM 1043 C C . ARG A 1 134 ? -4.228 4.027 10.805 1.00 98.50 134 ARG A C 1
ATOM 1045 O O . ARG A 1 134 ? -4.839 4.852 10.134 1.00 98.50 134 ARG A O 1
ATOM 1052 N N . VAL A 1 135 ? -4.803 2.964 11.353 1.00 98.56 135 VAL A N 1
ATOM 1053 C CA . VAL A 1 135 ? -6.246 2.706 11.354 1.00 98.56 135 VAL A CA 1
ATOM 1054 C C . VAL A 1 135 ? -6.762 2.961 12.764 1.00 98.56 135 VAL A C 1
ATOM 1056 O O . VAL A 1 135 ? -6.362 2.262 13.696 1.00 98.56 135 VAL A O 1
ATOM 1059 N N . ASN A 1 136 ? -7.620 3.965 12.920 1.00 98.31 136 ASN A N 1
ATOM 1060 C CA . ASN A 1 136 ? -8.294 4.264 14.181 1.00 98.31 136 ASN A CA 1
ATOM 1061 C C . ASN A 1 136 ? -9.684 3.626 14.138 1.00 98.31 136 ASN A C 1
ATOM 1063 O O . ASN A 1 136 ? -10.429 3.883 13.195 1.00 98.31 136 ASN A O 1
ATOM 1067 N N . TYR A 1 137 ? -10.035 2.810 15.128 1.00 97.94 137 TYR A N 1
ATOM 1068 C CA . TYR A 1 137 ? -11.335 2.141 15.210 1.00 97.94 137 TYR A CA 1
ATOM 1069 C C . TYR A 1 137 ? -12.298 2.900 16.129 1.00 97.94 137 TYR A C 1
ATOM 1071 O O . TYR A 1 137 ? -11.890 3.698 16.976 1.00 97.94 137 TYR A O 1
ATOM 1079 N N . ALA A 1 138 ? -13.596 2.626 15.983 1.00 96.00 138 ALA A N 1
ATOM 1080 C CA . ALA A 1 138 ? -14.646 3.282 16.762 1.00 96.00 138 ALA A CA 1
ATOM 1081 C C . ALA A 1 138 ? -14.568 3.005 18.274 1.00 96.00 138 ALA A C 1
ATOM 1083 O O . ALA A 1 138 ? -15.033 3.817 19.071 1.00 96.00 138 ALA A O 1
ATOM 1084 N N . ASP A 1 139 ? -13.968 1.883 18.679 1.00 96.12 139 ASP A N 1
ATOM 1085 C CA . ASP A 1 139 ? -13.735 1.533 20.085 1.00 96.12 139 ASP A CA 1
ATOM 1086 C C . ASP A 1 139 ? -12.528 2.267 20.705 1.00 96.12 139 ASP A C 1
ATOM 1088 O O . ASP A 1 139 ? -12.216 2.073 21.880 1.00 96.12 139 ASP A O 1
ATOM 1092 N N . GLY A 1 140 ? -11.858 3.122 19.927 1.00 97.00 140 GLY A N 1
ATOM 1093 C CA . GLY A 1 140 ? -10.667 3.864 20.328 1.00 97.00 140 GLY A CA 1
ATOM 1094 C C . GLY A 1 140 ? -9.364 3.081 20.174 1.00 97.00 140 GLY A C 1
ATOM 1095 O O . GLY A 1 140 ? -8.297 3.637 20.436 1.00 97.00 140 GLY A O 1
ATOM 1096 N N . SER A 1 141 ? -9.413 1.816 19.742 1.00 97.75 141 SER A N 1
ATOM 1097 C CA . SER A 1 141 ? -8.204 1.073 19.401 1.00 97.75 141 SER A CA 1
ATOM 1098 C C . SER A 1 141 ? -7.548 1.649 18.143 1.00 97.75 141 SER A C 1
ATOM 1100 O O . SER A 1 141 ? -8.199 2.193 17.248 1.00 97.75 141 SER A O 1
ATOM 1102 N N . VAL A 1 142 ? -6.220 1.546 18.081 1.00 98.12 142 VAL A N 1
ATOM 1103 C CA . VAL A 1 142 ? -5.416 2.030 16.957 1.00 98.12 142 VAL A CA 1
ATOM 1104 C C . VAL A 1 142 ? -4.505 0.907 16.495 1.00 98.12 142 VAL A C 1
ATOM 1106 O O . VAL A 1 142 ? -3.835 0.266 17.306 1.00 98.12 142 VAL A O 1
ATOM 1109 N N . LYS A 1 143 ? -4.461 0.679 15.184 1.00 97.88 143 LYS A N 1
ATOM 1110 C CA . LYS A 1 143 ? -3.538 -0.265 14.556 1.00 97.88 143 LYS A CA 1
ATOM 1111 C C . LYS A 1 143 ? -2.638 0.465 13.576 1.00 97.88 143 LYS A C 1
ATOM 1113 O O . LYS A 1 143 ? -3.125 1.107 12.650 1.00 97.88 143 LYS A O 1
ATOM 1118 N N . GLU A 1 144 ? -1.333 0.317 13.755 1.00 96.81 144 GLU A N 1
ATOM 1119 C CA . GLU A 1 144 ? -0.336 0.816 12.813 1.00 96.81 144 GLU A CA 1
ATOM 1120 C C . GLU A 1 144 ? 0.239 -0.335 11.990 1.00 96.81 144 GLU A C 1
ATOM 1122 O O . GLU A 1 144 ? 0.662 -1.358 12.531 1.00 96.81 144 GLU A O 1
ATOM 1127 N N . ASN A 1 145 ? 0.251 -0.166 10.670 1.00 96.31 145 ASN A N 1
ATOM 1128 C CA . ASN A 1 145 ? 0.830 -1.112 9.728 1.00 96.31 145 ASN A CA 1
ATOM 1129 C C . ASN A 1 145 ? 1.953 -0.427 8.944 1.00 96.31 145 ASN A C 1
ATOM 1131 O O . ASN A 1 145 ? 1.768 0.663 8.400 1.00 96.31 145 ASN A O 1
ATOM 1135 N N . LEU A 1 146 ? 3.101 -1.096 8.832 1.00 96.31 146 LEU A N 1
ATOM 1136 C CA . LEU A 1 146 ? 4.178 -0.672 7.941 1.00 96.31 146 LEU A CA 1
ATOM 1137 C C . LEU A 1 146 ? 3.948 -1.242 6.542 1.00 96.31 146 LEU A C 1
ATOM 1139 O O . LEU A 1 146 ? 4.009 -2.453 6.325 1.00 96.31 146 LEU A O 1
ATOM 1143 N N . ILE A 1 147 ? 3.731 -0.359 5.572 1.00 97.56 147 ILE A N 1
ATOM 1144 C CA . ILE A 1 147 ? 3.669 -0.715 4.156 1.00 97.56 147 ILE A CA 1
ATOM 1145 C C . ILE A 1 147 ? 5.064 -0.517 3.572 1.00 97.56 147 ILE A C 1
ATOM 1147 O O . ILE A 1 147 ? 5.456 0.595 3.226 1.00 97.56 147 ILE A O 1
ATOM 1151 N N . LEU A 1 148 ? 5.821 -1.610 3.480 1.00 97.69 148 LEU A N 1
ATOM 1152 C CA . LEU A 1 148 ? 7.165 -1.628 2.906 1.00 97.69 148 LEU A CA 1
ATOM 1153 C C . LEU A 1 148 ? 7.134 -2.091 1.449 1.00 97.69 148 LEU A C 1
ATOM 1155 O O . LEU A 1 148 ? 6.687 -3.198 1.145 1.00 97.69 148 LEU A O 1
ATOM 1159 N N . SER A 1 149 ? 7.716 -1.299 0.558 1.00 97.88 149 SER A N 1
ATOM 1160 C CA . SER A 1 149 ? 7.967 -1.677 -0.833 1.00 97.88 149 SER A CA 1
ATOM 1161 C C . SER A 1 149 ? 9.448 -1.636 -1.129 1.00 97.88 149 SER A C 1
ATOM 1163 O O . SER A 1 149 ? 10.075 -0.591 -0.983 1.00 97.88 149 SER A O 1
ATOM 1165 N N . ARG A 1 150 ? 10.005 -2.770 -1.560 1.00 96.81 150 ARG A N 1
ATOM 1166 C CA . ARG A 1 150 ? 11.409 -2.899 -1.948 1.00 96.81 150 ARG A CA 1
ATOM 1167 C C . ARG A 1 150 ? 11.509 -3.183 -3.438 1.00 96.81 150 ARG A C 1
ATOM 1169 O O . ARG A 1 150 ? 10.969 -4.176 -3.915 1.00 96.81 150 ARG A O 1
ATOM 1176 N N . TYR A 1 151 ? 12.278 -2.354 -4.128 1.00 96.69 151 TYR A N 1
ATOM 1177 C CA . TYR A 1 151 ? 12.535 -2.468 -5.559 1.00 96.69 151 TYR A CA 1
ATOM 1178 C C . TYR A 1 151 ? 13.987 -2.887 -5.806 1.00 96.69 151 TYR A C 1
ATOM 1180 O O . TYR A 1 151 ? 14.845 -2.719 -4.944 1.00 96.69 151 TYR A O 1
ATOM 1188 N N . LYS A 1 152 ? 14.305 -3.415 -6.988 1.00 94.94 152 LYS A N 1
ATOM 1189 C CA . LYS A 1 152 ? 15.689 -3.699 -7.393 1.00 94.94 152 LYS A CA 1
ATOM 1190 C C . LYS A 1 152 ? 16.506 -2.408 -7.436 1.00 94.94 152 LYS A C 1
ATOM 1192 O O . LYS A 1 152 ? 17.610 -2.352 -6.905 1.00 94.94 152 LYS A O 1
ATOM 1197 N N . GLU A 1 153 ? 15.914 -1.361 -8.001 1.00 93.12 153 GLU A N 1
ATOM 1198 C CA . GLU A 1 153 ? 16.458 -0.010 -8.033 1.00 93.12 153 GLU A CA 1
ATOM 1199 C C . GLU A 1 153 ? 15.312 1.011 -8.021 1.00 93.12 153 GLU A C 1
ATOM 1201 O O . GLU A 1 153 ? 14.265 0.790 -8.634 1.00 93.12 153 GLU A O 1
ATOM 1206 N N . LEU A 1 154 ? 15.516 2.131 -7.322 1.00 93.12 154 LEU A N 1
ATOM 1207 C CA . LEU A 1 154 ? 14.631 3.292 -7.381 1.00 93.12 154 LEU A CA 1
ATOM 1208 C C . LEU A 1 154 ? 15.252 4.372 -8.273 1.00 93.12 154 LEU A C 1
ATOM 1210 O O . LEU A 1 154 ? 16.381 4.803 -7.991 1.00 93.12 154 LEU A O 1
ATOM 1214 N N . PRO A 1 155 ? 14.524 4.873 -9.290 1.00 91.38 155 PRO A N 1
ATOM 1215 C CA . PRO A 1 155 ? 15.020 5.956 -10.124 1.00 91.38 155 PRO A CA 1
ATOM 1216 C C . PRO A 1 155 ? 15.424 7.175 -9.289 1.00 91.38 155 PRO A C 1
ATOM 1218 O O . PRO A 1 155 ? 14.724 7.560 -8.348 1.00 91.38 155 PRO A O 1
ATOM 1221 N N . ALA A 1 156 ? 16.540 7.813 -9.649 1.00 88.81 156 ALA A N 1
ATOM 1222 C CA . ALA A 1 156 ? 17.064 8.962 -8.906 1.00 88.81 156 ALA A CA 1
ATOM 1223 C C . ALA A 1 156 ? 16.042 10.104 -8.791 1.00 88.81 156 ALA A C 1
ATOM 1225 O O . ALA A 1 156 ? 15.937 10.712 -7.733 1.00 88.81 156 ALA A O 1
ATOM 1226 N N . TYR A 1 157 ? 15.241 10.342 -9.838 1.00 89.12 157 TYR A N 1
ATOM 1227 C CA . TYR A 1 157 ? 14.208 11.382 -9.818 1.00 89.12 157 TYR A CA 1
ATOM 1228 C C . TYR A 1 157 ? 13.156 11.145 -8.725 1.00 89.12 157 TYR A C 1
ATOM 1230 O O . TYR A 1 157 ? 12.717 12.101 -8.102 1.00 89.12 157 TYR A O 1
ATOM 1238 N N . VAL A 1 158 ? 12.799 9.883 -8.448 1.00 89.81 158 VAL A N 1
ATOM 1239 C CA . VAL A 1 158 ? 11.868 9.542 -7.362 1.00 89.81 158 VAL A CA 1
ATOM 1240 C C . VAL A 1 158 ? 12.532 9.845 -6.029 1.00 89.81 158 VAL A C 1
ATOM 1242 O O . VAL A 1 158 ? 11.965 10.556 -5.218 1.00 89.81 158 VAL A O 1
ATOM 1245 N N . ARG A 1 159 ? 13.760 9.367 -5.809 1.00 85.94 159 ARG A N 1
ATOM 1246 C CA . ARG A 1 159 ? 14.462 9.579 -4.533 1.00 85.94 159 ARG A CA 1
ATOM 1247 C C . ARG A 1 159 ? 14.674 11.061 -4.223 1.00 85.94 159 ARG A C 1
ATOM 1249 O O . ARG A 1 159 ? 14.509 11.463 -3.080 1.00 85.94 159 ARG A O 1
ATOM 1256 N N . ASN A 1 160 ? 15.016 11.860 -5.231 1.00 85.62 160 ASN A N 1
ATOM 1257 C CA . ASN A 1 160 ? 15.321 13.279 -5.059 1.00 85.62 160 ASN A CA 1
ATOM 1258 C C . ASN A 1 160 ? 14.076 14.122 -4.757 1.00 85.62 160 ASN A C 1
ATOM 1260 O O . ASN A 1 160 ? 14.174 15.087 -4.010 1.00 85.62 160 ASN A O 1
ATOM 1264 N N . GLU A 1 161 ? 12.918 13.760 -5.312 1.00 87.06 161 GLU A N 1
ATOM 1265 C CA . GLU A 1 161 ? 11.659 14.477 -5.070 1.00 87.06 161 GLU A CA 1
ATOM 1266 C C . GLU A 1 161 ? 11.207 14.397 -3.607 1.00 87.06 161 GLU A C 1
ATOM 1268 O O . GLU A 1 161 ? 10.643 15.353 -3.087 1.00 87.06 161 GLU A O 1
ATOM 1273 N N . TYR A 1 162 ? 11.510 13.288 -2.929 1.00 80.81 162 TYR A N 1
ATOM 1274 C CA . TYR A 1 162 ? 11.141 13.054 -1.529 1.00 80.81 162 TYR A CA 1
ATOM 1275 C C . TYR A 1 162 ? 12.325 13.206 -0.558 1.00 80.81 162 TYR A C 1
ATOM 1277 O O . TYR A 1 162 ? 12.207 12.881 0.620 1.00 80.81 162 TYR A O 1
ATOM 1285 N N . ALA A 1 163 ? 13.480 13.692 -1.024 1.00 68.38 163 ALA A N 1
ATOM 1286 C CA . ALA A 1 163 ? 14.690 13.779 -0.206 1.00 68.38 163 ALA A CA 1
ATOM 1287 C C . ALA A 1 163 ? 14.630 14.855 0.895 1.00 68.38 163 ALA A C 1
ATOM 1289 O O . ALA A 1 163 ? 15.439 14.793 1.816 1.00 68.38 163 ALA A O 1
ATOM 1290 N N . TYR A 1 164 ? 13.693 15.809 0.807 1.00 60.78 164 TYR A N 1
ATOM 1291 C CA . TYR A 1 164 ? 13.656 17.015 1.649 1.00 60.78 164 TYR A CA 1
ATOM 1292 C C . TYR A 1 164 ? 12.237 17.487 2.002 1.00 60.78 164 TYR A C 1
ATOM 1294 O O . TYR A 1 164 ? 12.025 18.674 2.232 1.00 60.78 164 TYR A O 1
ATOM 1302 N N . LEU A 1 165 ? 11.247 16.594 1.975 1.00 56.19 165 LEU A N 1
ATOM 1303 C CA . LEU A 1 165 ? 9.923 16.940 2.488 1.00 56.19 165 LEU A CA 1
ATOM 1304 C C . LEU A 1 165 ? 9.994 16.873 4.017 1.00 56.19 165 LEU A C 1
ATOM 1306 O O . LEU A 1 165 ? 10.108 15.774 4.563 1.00 56.19 165 LEU A O 1
ATOM 1310 N N . GLU A 1 166 ? 10.036 18.051 4.645 1.00 41.94 166 GLU A N 1
ATOM 1311 C CA . GLU A 1 166 ? 9.892 18.258 6.095 1.00 41.94 166 GLU A CA 1
ATOM 1312 C C . GLU A 1 166 ? 8.466 17.945 6.565 1.00 41.94 166 GLU A C 1
ATOM 1314 O O . GLU A 1 166 ? 7.506 18.378 5.882 1.00 41.94 166 GLU A O 1
#

Mean predicted aligned error: 4.33 Å

Foldseek 3Di:
DAWDDDPQHDTDDDVCHPVQLVVLQVQVQCLQVVWAWDFFAARQAFDPVCPVVPGLRGGDDDPPPGDTDTDPPDPWDWDWDWDDPPPDTHIDIDIDDQPKGKDKDDQDALQRPDPPDDD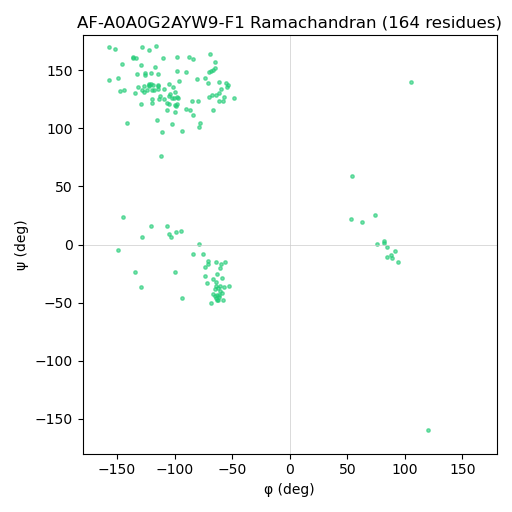PNHGHDRQKTWIWIWIQGPVRDIDIDIRIHGYPHDDPVVCVVRNDDD